Protein AF-A0A380TPK3-F1 (afdb_monomer_lite)

Secondary structure (DSSP, 8-state):
--SHHHHHHHHTTS-S-------EEEEETTEEEEEETTEEEEEE-SSTT-EEEE-B-TTS-BPB--S---

Foldseek 3Di:
DVVVVVVVVVVVVVPPPDPQPFDWDDPDPQWIWGADPFFTWIWHDNDPVTDIDFDADPVRDGHGDDSDDD

Sequence (70 aa):
MKKLAILTALLMLAACDGIGDNPRKHIGNNITEICIDGVVYLIYSGDKKGGITPQINADHYPYTCNNSLK

pLDDT: mean 79.1, std 18.0, range [42.0, 96.88]

Structure (mmCIF, N/CA/C/O backbone):
data_AF-A0A380TPK3-F1
#
_entry.id   AF-A0A380TPK3-F1
#
loop_
_atom_site.group_PDB
_atom_site.id
_atom_site.type_symbol
_atom_site.label_atom_id
_atom_site.label_alt_id
_atom_site.label_comp_id
_atom_site.label_asym_id
_atom_site.label_entity_id
_atom_site.label_seq_id
_atom_site.pdbx_PDB_ins_code
_atom_site.Cartn_x
_atom_site.Cartn_y
_atom_site.Cartn_z
_atom_site.occupancy
_atom_site.B_iso_or_equiv
_atom_site.auth_seq_id
_atom_site.auth_comp_id
_atom_site.auth_asym_id
_atom_site.auth_atom_id
_atom_site.pdbx_PDB_model_num
ATOM 1 N N . MET A 1 1 ? -19.749 1.435 50.607 1.00 49.44 1 MET A N 1
ATOM 2 C CA . MET A 1 1 ? -20.202 0.852 49.320 1.00 49.44 1 MET A CA 1
ATOM 3 C C . MET A 1 1 ? -20.074 1.790 48.104 1.00 49.44 1 MET A C 1
ATOM 5 O O . MET A 1 1 ? -20.212 1.315 46.993 1.00 49.44 1 MET A O 1
ATOM 9 N N . LYS A 1 2 ? -19.726 3.086 48.258 1.00 51.41 2 LYS A N 1
ATOM 10 C CA . LYS A 1 2 ? -19.500 4.021 47.125 1.00 51.41 2 LYS A CA 1
ATOM 11 C C . LYS A 1 2 ? -18.106 3.960 46.477 1.00 51.41 2 LYS A C 1
ATOM 13 O O . LYS A 1 2 ? -17.938 4.429 45.361 1.00 51.41 2 LYS A O 1
ATOM 18 N N . LYS A 1 3 ? -17.106 3.387 47.159 1.00 54.50 3 LYS A N 1
ATOM 19 C CA . LYS A 1 3 ? -15.712 3.360 46.672 1.00 54.50 3 LYS A CA 1
ATOM 20 C C . LYS A 1 3 ? -15.457 2.312 45.578 1.00 54.50 3 LYS A C 1
ATOM 22 O O . LYS A 1 3 ? -14.453 2.409 44.889 1.00 54.50 3 LYS A O 1
ATOM 27 N N . LEU A 1 4 ? -16.369 1.350 45.401 1.00 57.56 4 LEU A N 1
ATOM 28 C CA . LEU A 1 4 ? -16.223 0.288 44.401 1.00 57.56 4 LEU A CA 1
ATOM 29 C C . LEU A 1 4 ? -16.563 0.775 42.980 1.00 57.56 4 LEU A C 1
ATOM 31 O O . LEU A 1 4 ? -15.919 0.362 42.026 1.00 57.56 4 LEU A O 1
ATOM 35 N N . ALA A 1 5 ? -17.505 1.717 42.852 1.00 59.25 5 ALA A N 1
ATOM 36 C CA . ALA A 1 5 ? -17.935 2.257 41.558 1.00 59.25 5 ALA A CA 1
ATOM 37 C C . ALA A 1 5 ? -16.867 3.123 40.860 1.00 59.25 5 ALA A C 1
ATOM 39 O O . ALA A 1 5 ? -16.885 3.274 39.642 1.00 59.25 5 ALA A O 1
ATOM 40 N N . ILE A 1 6 ? -15.925 3.683 41.625 1.00 59.88 6 ILE A N 1
ATOM 41 C CA . ILE A 1 6 ? -14.864 4.551 41.092 1.00 59.88 6 ILE A CA 1
ATOM 42 C C . ILE A 1 6 ? -13.789 3.717 40.377 1.00 59.88 6 ILE A C 1
ATOM 44 O O . ILE A 1 6 ? -13.223 4.165 39.383 1.00 59.88 6 ILE A O 1
ATOM 48 N N 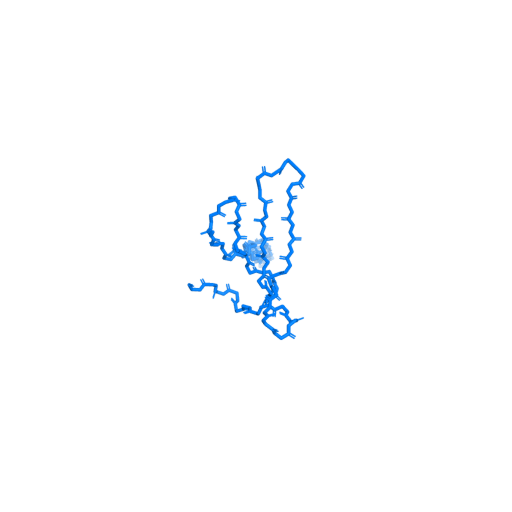. LEU A 1 7 ? -13.539 2.485 40.833 1.00 58.16 7 LEU A N 1
ATOM 49 C CA . LEU A 1 7 ? -12.493 1.630 40.270 1.00 58.16 7 LEU A CA 1
ATOM 50 C C . LEU A 1 7 ? -12.870 1.099 38.876 1.00 58.16 7 LEU A C 1
ATOM 52 O O . LEU A 1 7 ? -12.022 1.018 37.994 1.00 58.16 7 LEU A O 1
ATOM 56 N N . THR A 1 8 ? -14.153 0.809 38.648 1.00 59.56 8 THR A N 1
ATOM 57 C CA . THR A 1 8 ? -14.671 0.284 37.373 1.00 59.56 8 THR A CA 1
ATOM 58 C C . THR A 1 8 ? -14.635 1.291 36.222 1.00 59.56 8 THR A C 1
ATOM 60 O O . THR A 1 8 ? -14.501 0.881 35.075 1.00 59.56 8 THR A O 1
ATOM 63 N N . ALA A 1 9 ? -14.704 2.597 36.500 1.00 60.34 9 ALA A N 1
ATOM 64 C CA . ALA A 1 9 ? -14.629 3.626 35.459 1.00 60.34 9 ALA A CA 1
ATOM 65 C C . ALA A 1 9 ? -13.205 3.800 34.896 1.00 60.34 9 ALA A C 1
ATOM 67 O O . ALA A 1 9 ? -13.044 4.099 33.719 1.00 60.34 9 ALA A O 1
ATOM 68 N N . LEU A 1 10 ? -12.169 3.565 35.710 1.00 57.88 10 LEU A N 1
ATOM 69 C CA . LEU A 1 10 ? -10.763 3.690 35.301 1.00 57.88 10 LEU A CA 1
ATOM 70 C C . LEU A 1 10 ? -10.295 2.532 34.403 1.00 57.88 10 LEU A C 1
ATOM 72 O O . LEU A 1 10 ? -9.449 2.734 33.537 1.00 57.88 10 LEU A O 1
ATOM 76 N N . LEU A 1 11 ? -10.871 1.337 34.567 1.00 60.16 11 LEU A N 1
ATOM 77 C CA . LEU A 1 11 ? -10.558 0.158 33.746 1.00 60.16 11 LEU A CA 1
ATOM 78 C C . LEU A 1 11 ? -11.107 0.256 32.313 1.00 60.16 11 LEU A C 1
ATOM 80 O O . LEU A 1 11 ? -10.560 -0.370 31.411 1.00 60.16 11 LEU A O 1
ATOM 84 N N . MET A 1 12 ? -12.143 1.070 32.088 1.00 57.81 12 MET A N 1
ATOM 85 C CA . MET A 1 12 ? -12.779 1.231 30.773 1.00 57.81 12 MET A CA 1
ATOM 86 C C . MET A 1 12 ? -12.050 2.216 29.843 1.00 57.81 12 MET A C 1
ATOM 88 O O . MET A 1 12 ? -12.370 2.264 28.661 1.00 57.81 12 MET A O 1
ATOM 92 N N . LEU A 1 13 ? -11.059 2.979 30.328 1.00 56.91 13 LEU A N 1
ATOM 93 C CA . LEU A 1 13 ? -10.236 3.853 29.471 1.00 56.91 13 LEU A CA 1
ATOM 94 C C . LEU A 1 13 ? -8.998 3.150 28.885 1.00 56.91 13 LEU A C 1
ATOM 96 O O . LEU A 1 13 ? -8.376 3.690 27.975 1.00 56.91 13 LEU A O 1
ATOM 100 N N . ALA A 1 14 ? -8.633 1.962 29.379 1.00 58.06 14 ALA A N 1
ATOM 101 C CA . ALA A 1 14 ? -7.482 1.203 28.875 1.00 58.06 14 ALA A CA 1
ATOM 102 C C . ALA A 1 14 ? -7.813 0.322 27.653 1.00 58.06 14 ALA A C 1
ATOM 104 O O . ALA A 1 14 ? -6.907 -0.238 27.046 1.00 58.06 14 ALA A O 1
ATOM 105 N N . ALA A 1 15 ? -9.093 0.222 27.281 1.00 54.62 15 ALA A N 1
ATOM 106 C CA . ALA A 1 15 ? -9.564 -0.445 26.069 1.00 54.62 15 ALA A CA 1
ATOM 107 C C . ALA A 1 15 ? -9.947 0.592 25.001 1.00 54.62 15 ALA A C 1
ATOM 109 O O . ALA A 1 15 ? -11.018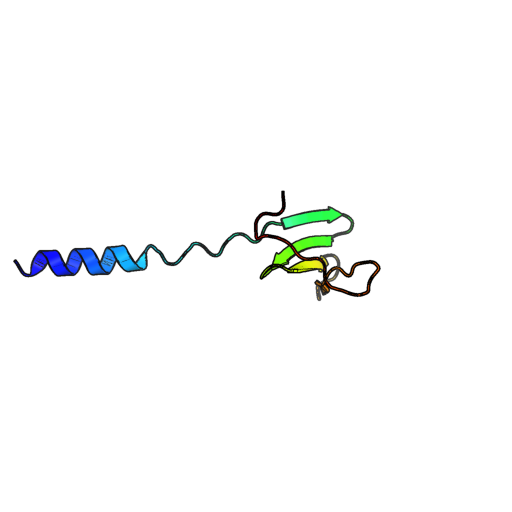 0.533 24.408 1.00 54.62 15 ALA A O 1
ATOM 110 N N . CYS A 1 16 ? -9.095 1.595 24.787 1.00 59.25 16 CYS A N 1
ATOM 111 C CA . CYS A 1 16 ? -9.056 2.214 23.472 1.00 59.25 16 CYS A CA 1
ATOM 112 C C . CYS A 1 16 ? -8.188 1.274 22.646 1.00 59.25 16 CYS A C 1
ATOM 114 O O . CYS A 1 16 ? -6.978 1.213 22.879 1.00 59.25 16 CYS A O 1
ATOM 116 N N . ASP A 1 17 ? -8.844 0.456 21.822 1.00 53.50 17 ASP A N 1
ATOM 117 C CA . ASP A 1 17 ? -8.221 -0.510 20.927 1.00 53.50 17 ASP A CA 1
ATOM 118 C C . ASP A 1 17 ? -6.923 0.068 20.375 1.00 53.50 17 ASP A C 1
ATOM 120 O O . ASP A 1 17 ? -6.909 1.154 19.785 1.00 53.50 17 ASP A O 1
ATOM 124 N N . GLY A 1 18 ? -5.819 -0.636 20.637 1.00 53.41 18 GLY A N 1
ATOM 125 C CA . GLY A 1 18 ? -4.547 -0.318 20.017 1.00 53.41 18 GLY A CA 1
ATOM 126 C C . GLY A 1 18 ? -4.811 -0.215 18.528 1.00 53.41 18 GLY A C 1
ATOM 127 O O . GLY A 1 18 ? -5.246 -1.197 17.928 1.00 53.41 18 GLY A O 1
ATOM 128 N N . ILE A 1 19 ? -4.644 0.998 17.994 1.00 51.06 19 ILE A N 1
ATOM 129 C CA . ILE A 1 19 ? -4.754 1.333 16.576 1.00 51.06 19 ILE A CA 1
ATOM 130 C C . ILE A 1 19 ? -4.119 0.174 15.827 1.00 51.06 19 ILE A C 1
ATO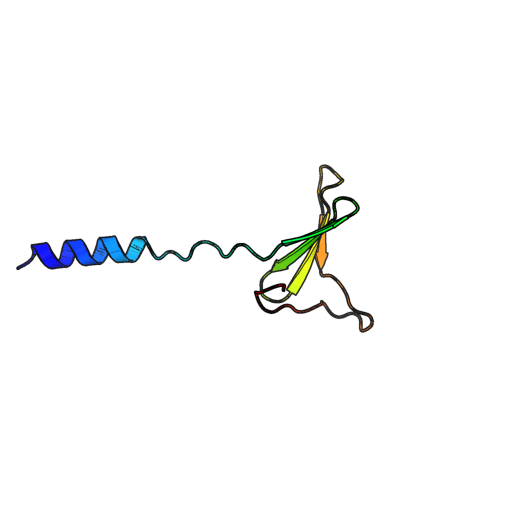M 132 O O . ILE A 1 19 ? -2.911 -0.030 15.943 1.00 51.06 19 ILE A O 1
ATOM 136 N N . GLY A 1 20 ? -4.962 -0.645 15.192 1.00 55.62 20 GLY A N 1
ATOM 137 C CA . GLY A 1 20 ? -4.525 -1.886 14.581 1.00 55.62 20 GLY A CA 1
ATOM 138 C C . GLY A 1 20 ? -3.374 -1.550 13.656 1.00 55.62 20 GLY A C 1
ATOM 139 O O . GLY A 1 20 ? -3.525 -0.692 12.784 1.00 55.62 20 GLY A O 1
ATOM 140 N N . ASP A 1 21 ? -2.213 -2.158 13.893 1.00 62.16 21 ASP A N 1
ATOM 141 C CA . ASP A 1 21 ? -1.097 -2.061 12.970 1.00 62.16 21 ASP A CA 1
ATOM 142 C C . ASP A 1 21 ? -1.597 -2.620 11.644 1.00 62.16 21 ASP A C 1
ATOM 144 O O . ASP A 1 21 ? -1.658 -3.833 11.440 1.00 62.16 21 ASP A O 1
ATOM 148 N N . ASN A 1 22 ? -2.040 -1.713 10.770 1.00 67.62 22 ASN A N 1
ATOM 149 C CA . ASN A 1 22 ? -2.465 -2.043 9.428 1.00 67.62 22 ASN A CA 1
ATOM 150 C C . ASN A 1 22 ? -1.330 -2.859 8.829 1.00 67.62 22 ASN A C 1
ATOM 152 O O . ASN A 1 22 ? -0.202 -2.352 8.773 1.00 67.62 22 ASN A O 1
ATOM 156 N N . PRO A 1 23 ? -1.581 -4.117 8.453 1.00 73.88 23 PRO A N 1
ATOM 157 C CA . PRO A 1 23 ? -0.511 -5.007 8.065 1.00 73.88 23 PRO A CA 1
ATOM 158 C C . PRO A 1 23 ? 0.256 -4.363 6.905 1.00 73.88 23 PRO A C 1
ATOM 160 O O . PRO A 1 23 ? -0.344 -3.801 5.984 1.00 73.88 23 PRO A O 1
ATOM 163 N N . ARG A 1 24 ? 1.589 -4.363 7.008 1.00 85.00 24 ARG A N 1
ATOM 164 C CA . ARG A 1 24 ? 2.494 -3.713 6.053 1.00 85.00 24 ARG A CA 1
ATOM 165 C C . ARG A 1 24 ? 3.385 -4.753 5.408 1.00 85.00 24 ARG A C 1
ATOM 167 O O . ARG A 1 24 ? 3.999 -5.557 6.106 1.00 85.00 24 ARG A O 1
ATOM 174 N N . LYS A 1 25 ? 3.520 -4.688 4.090 1.00 89.31 25 LYS A N 1
ATOM 175 C CA . LYS A 1 25 ? 4.409 -5.557 3.323 1.00 89.31 25 LYS A CA 1
ATOM 176 C C . LYS A 1 25 ? 5.270 -4.719 2.394 1.00 89.31 25 LYS A C 1
ATOM 178 O O . LYS A 1 25 ? 4.776 -4.043 1.500 1.00 89.31 25 LYS A O 1
ATOM 183 N N . HIS A 1 26 ? 6.578 -4.750 2.610 1.00 90.94 26 HIS A N 1
ATOM 184 C CA . HIS A 1 26 ? 7.512 -4.064 1.728 1.00 90.94 26 HIS A CA 1
ATOM 185 C C . HIS A 1 26 ? 7.679 -4.859 0.428 1.00 90.94 26 HIS A C 1
ATOM 187 O O . HIS A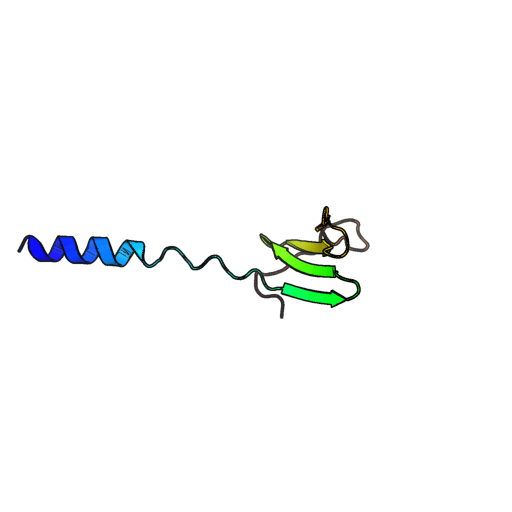 1 26 ? 8.009 -6.043 0.480 1.00 90.94 26 HIS A O 1
ATOM 193 N N . ILE A 1 27 ? 7.463 -4.217 -0.723 1.00 90.75 27 ILE A N 1
ATOM 194 C CA . ILE A 1 27 ? 7.553 -4.867 -2.044 1.00 90.75 27 ILE A CA 1
ATOM 195 C C . ILE A 1 27 ? 8.737 -4.373 -2.891 1.00 90.75 27 ILE A C 1
ATOM 197 O O . ILE A 1 27 ? 8.911 -4.816 -4.023 1.00 90.75 27 ILE A O 1
ATOM 201 N N . GLY A 1 28 ? 9.585 -3.499 -2.335 1.00 90.94 28 GLY A N 1
ATOM 202 C CA . GLY A 1 28 ? 10.793 -2.981 -2.984 1.00 90.94 28 GLY A CA 1
ATOM 203 C C . GLY A 1 28 ? 10.627 -1.571 -3.555 1.00 90.94 28 GLY A C 1
ATOM 204 O O . GLY A 1 28 ? 9.539 -1.005 -3.545 1.00 90.94 28 GLY A O 1
ATOM 205 N N . ASN A 1 29 ? 11.728 -0.968 -4.021 1.00 92.12 29 ASN A N 1
ATOM 206 C CA . ASN A 1 29 ? 11.767 0.386 -4.605 1.00 92.12 29 ASN A CA 1
ATOM 207 C C . ASN A 1 29 ? 11.121 1.480 -3.735 1.00 92.12 29 ASN A C 1
ATOM 209 O O . ASN A 1 29 ? 10.501 2.406 -4.254 1.00 92.12 29 ASN A O 1
ATOM 213 N N . ASN A 1 30 ? 11.270 1.388 -2.409 1.00 94.50 30 ASN A N 1
ATOM 214 C CA . ASN A 1 30 ? 10.603 2.275 -1.449 1.00 94.50 30 ASN A CA 1
ATOM 215 C C . ASN A 1 30 ? 9.064 2.212 -1.510 1.00 94.50 30 ASN A C 1
ATOM 217 O O . ASN A 1 30 ? 8.402 3.186 -1.160 1.00 94.50 30 ASN A O 1
ATOM 221 N N . ILE A 1 31 ? 8.494 1.087 -1.953 1.00 95.19 31 ILE A N 1
ATOM 222 C CA . ILE A 1 31 ? 7.050 0.854 -1.998 1.00 95.19 31 ILE A CA 1
ATOM 223 C C . ILE A 1 31 ? 6.650 -0.150 -0.914 1.00 95.19 31 ILE A C 1
ATOM 225 O O . ILE A 1 31 ? 7.271 -1.202 -0.742 1.00 95.19 31 ILE A O 1
ATOM 229 N N . THR A 1 32 ? 5.596 0.186 -0.178 1.00 95.06 32 THR A N 1
ATOM 230 C CA . THR A 1 32 ? 5.002 -0.657 0.863 1.00 95.06 32 THR A CA 1
ATOM 231 C C . THR A 1 32 ? 3.514 -0.841 0.590 1.00 95.06 32 THR A C 1
ATOM 233 O O . THR A 1 32 ? 2.794 0.141 0.443 1.00 95.06 32 THR A O 1
ATOM 236 N N . GLU A 1 33 ? 3.058 -2.088 0.537 1.00 94.56 33 GLU A N 1
ATOM 237 C CA . GLU A 1 33 ? 1.644 -2.460 0.561 1.00 94.56 33 GLU A CA 1
ATOM 238 C C . GLU A 1 33 ? 1.112 -2.313 1.990 1.00 94.56 33 GLU A C 1
ATOM 240 O O . GLU A 1 33 ? 1.741 -2.779 2.944 1.00 94.56 33 GLU A O 1
ATOM 245 N N . ILE A 1 34 ? -0.042 -1.674 2.145 1.00 92.38 34 ILE A N 1
ATOM 246 C CA . ILE A 1 34 ? -0.742 -1.532 3.421 1.00 92.38 34 ILE A CA 1
ATOM 247 C C . ILE A 1 34 ? -2.234 -1.783 3.221 1.00 92.38 34 ILE A C 1
ATOM 249 O O . ILE A 1 34 ? -2.819 -1.317 2.246 1.00 92.38 34 ILE A O 1
ATOM 253 N N . CYS A 1 35 ? -2.855 -2.518 4.138 1.00 91.56 35 CYS A N 1
ATOM 254 C CA . CYS A 1 35 ? -4.308 -2.675 4.164 1.00 91.56 35 CYS A CA 1
ATOM 255 C C . CYS A 1 35 ? -4.915 -1.554 5.011 1.00 91.56 35 CYS A C 1
ATOM 257 O O . CYS A 1 35 ? -4.578 -1.457 6.185 1.00 91.56 35 CYS A O 1
ATOM 259 N N . ILE A 1 36 ? -5.769 -0.708 4.437 1.00 90.12 36 ILE A N 1
ATOM 260 C CA . ILE A 1 36 ? -6.477 0.366 5.150 1.00 90.12 36 ILE A CA 1
ATOM 261 C C . ILE A 1 36 ? -7.961 0.213 4.840 1.00 90.12 36 ILE A C 1
ATOM 263 O O . ILE A 1 36 ? -8.345 0.246 3.672 1.00 90.12 36 ILE A O 1
ATOM 267 N N . ASP A 1 37 ? -8.779 0.014 5.874 1.00 88.56 37 ASP A N 1
ATOM 268 C CA . ASP A 1 37 ? -10.241 -0.107 5.771 1.00 88.56 37 ASP A CA 1
ATOM 269 C C . ASP A 1 37 ? -10.707 -1.100 4.688 1.00 88.56 37 ASP A C 1
ATOM 271 O O . ASP A 1 37 ? -11.669 -0.872 3.957 1.00 88.56 37 ASP A O 1
ATOM 275 N N . GLY A 1 38 ? -9.996 -2.226 4.574 1.00 89.12 38 GLY A N 1
ATOM 276 C CA . GLY A 1 38 ? -10.306 -3.293 3.625 1.00 89.12 38 GLY A CA 1
ATOM 277 C C . GLY A 1 38 ? -9.833 -3.060 2.186 1.00 89.12 38 GLY A C 1
ATOM 278 O O . GLY A 1 38 ? -10.154 -3.862 1.308 1.00 89.12 38 GLY A O 1
ATOM 279 N N . VAL A 1 39 ? -9.048 -2.011 1.928 1.00 93.19 39 VAL A N 1
ATOM 280 C CA . VAL A 1 39 ? -8.453 -1.705 0.618 1.00 93.19 39 VAL A CA 1
ATOM 281 C C . VAL A 1 39 ? -6.929 -1.734 0.705 1.00 93.19 39 VAL A C 1
ATOM 283 O O . VAL A 1 39 ? -6.331 -1.239 1.660 1.00 93.19 39 VAL A O 1
ATOM 286 N N . VAL A 1 40 ? -6.279 -2.307 -0.308 1.00 94.88 40 VAL A N 1
ATOM 287 C CA . VAL A 1 40 ? -4.817 -2.318 -0.410 1.00 94.88 40 VAL A CA 1
ATOM 288 C C . VAL A 1 40 ? -4.330 -1.012 -1.031 1.00 94.88 40 VAL A C 1
ATOM 290 O O . VAL A 1 40 ? -4.682 -0.666 -2.162 1.00 94.88 40 VAL A O 1
ATOM 293 N N . TYR A 1 41 ? -3.472 -0.307 -0.303 1.00 95.50 41 TYR A N 1
ATOM 294 C CA . TYR A 1 41 ? -2.773 0.886 -0.759 1.00 95.50 41 TYR A CA 1
ATOM 295 C C . TYR A 1 41 ? -1.285 0.609 -0.952 1.00 95.50 41 TYR A C 1
ATOM 297 O O . TYR A 1 41 ? -0.668 -0.143 -0.201 1.00 95.50 41 TYR A O 1
ATOM 305 N N . LEU A 1 42 ? -0.700 1.278 -1.939 1.00 95.81 42 LEU A N 1
ATOM 306 C CA . LEU A 1 42 ? 0.735 1.359 -2.159 1.00 95.81 42 LEU A CA 1
ATOM 307 C C . LEU A 1 42 ? 1.229 2.699 -1.617 1.00 95.81 42 LEU A C 1
ATOM 309 O O . LEU A 1 42 ? 0.799 3.757 -2.081 1.00 95.81 42 LEU A O 1
ATOM 313 N N . ILE A 1 43 ? 2.139 2.653 -0.650 1.00 95.38 43 ILE A N 1
ATOM 314 C CA . ILE A 1 43 ? 2.831 3.826 -0.117 1.00 95.38 43 ILE A CA 1
ATOM 315 C C . ILE A 1 43 ? 4.215 3.901 -0.748 1.00 95.38 43 ILE A C 1
ATOM 317 O O . ILE A 1 43 ? 5.007 2.975 -0.587 1.00 95.38 43 ILE A O 1
ATOM 321 N N . TYR A 1 44 ? 4.520 5.014 -1.413 1.00 95.44 44 TYR A N 1
ATOM 322 C CA . TYR A 1 44 ? 5.850 5.328 -1.925 1.00 95.44 44 TYR A CA 1
ATOM 323 C C . TYR A 1 44 ? 6.577 6.284 -0.976 1.00 95.44 44 TYR A C 1
ATOM 325 O O . TYR A 1 44 ? 6.097 7.382 -0.700 1.00 95.44 44 TYR A O 1
ATOM 333 N N . SER A 1 45 ? 7.754 5.881 -0.501 1.00 93.69 45 SER A N 1
ATOM 334 C CA . SER A 1 45 ? 8.596 6.662 0.415 1.00 93.69 45 SER A CA 1
ATOM 335 C C . SER A 1 45 ? 9.941 7.077 -0.192 1.00 93.69 45 SER A C 1
ATOM 337 O O . SER A 1 45 ? 10.830 7.512 0.535 1.00 93.69 45 SER A O 1
ATOM 339 N N . GLY A 1 46 ? 10.127 6.909 -1.507 1.00 91.88 46 GLY A N 1
ATOM 340 C CA . GLY A 1 46 ? 11.386 7.240 -2.187 1.00 91.88 46 GLY A CA 1
ATOM 341 C C . GLY A 1 46 ? 11.550 8.724 -2.534 1.00 91.88 46 GLY A C 1
ATOM 342 O O . GLY A 1 46 ? 12.657 9.155 -2.841 1.00 91.88 46 GLY A O 1
ATOM 343 N N . ASP A 1 47 ? 10.474 9.513 -2.468 1.00 91.25 47 ASP A N 1
ATOM 344 C CA . ASP A 1 47 ? 10.500 10.975 -2.599 1.00 91.25 47 ASP A CA 1
ATOM 345 C C . ASP A 1 47 ? 10.097 11.641 -1.275 1.00 91.25 47 ASP A C 1
ATOM 347 O O . ASP A 1 47 ? 9.310 11.088 -0.507 1.00 91.25 47 ASP A O 1
ATOM 351 N N . LYS A 1 48 ? 10.598 12.856 -1.013 1.00 90.25 48 LYS A N 1
ATOM 352 C CA . LYS A 1 48 ? 10.293 13.611 0.217 1.00 90.25 48 LYS A CA 1
ATOM 353 C C . LYS A 1 48 ? 8.812 13.954 0.371 1.00 90.25 48 LYS A C 1
ATOM 355 O O . LYS A 1 48 ? 8.349 14.113 1.495 1.00 90.25 48 LYS A O 1
ATOM 360 N N . LYS A 1 49 ? 8.080 14.104 -0.734 1.00 92.75 49 LYS A N 1
ATOM 361 C CA . LYS A 1 49 ? 6.631 14.336 -0.716 1.00 92.75 49 LYS A CA 1
ATOM 362 C C . LYS A 1 49 ? 5.857 13.060 -0.378 1.00 92.75 49 LYS A C 1
ATOM 364 O O . LYS A 1 49 ? 4.697 13.152 0.012 1.00 92.75 49 LYS A O 1
ATOM 369 N N . GLY A 1 50 ? 6.496 11.895 -0.513 1.00 92.25 50 GLY A N 1
ATOM 370 C CA . GLY A 1 50 ? 5.850 10.594 -0.431 1.00 92.25 50 GLY A CA 1
ATOM 371 C C . GLY A 1 50 ? 4.805 10.396 -1.531 1.00 92.25 50 GLY A C 1
ATOM 372 O O . GLY A 1 50 ? 4.716 11.158 -2.495 1.00 92.25 50 GLY A O 1
ATOM 373 N N . GLY A 1 51 ? 3.999 9.354 -1.386 1.00 94.50 51 GLY A N 1
ATOM 374 C CA . GLY A 1 51 ? 2.847 9.108 -2.240 1.00 94.50 51 GLY A CA 1
ATOM 375 C C . GLY A 1 51 ? 2.009 7.962 -1.702 1.00 94.50 51 GLY A C 1
ATOM 376 O O . GLY A 1 51 ? 2.540 7.036 -1.092 1.00 94.50 51 GLY A O 1
ATOM 377 N N . ILE A 1 52 ? 0.702 8.030 -1.931 1.00 95.38 52 ILE A N 1
ATOM 378 C CA . ILE A 1 52 ? -0.229 6.951 -1.618 1.00 95.38 52 ILE A CA 1
ATOM 379 C C . ILE A 1 52 ? -1.216 6.791 -2.772 1.00 95.38 52 ILE A C 1
ATOM 381 O O . ILE A 1 52 ? -1.752 7.775 -3.279 1.00 95.38 52 ILE A O 1
ATOM 385 N N . THR A 1 53 ? -1.441 5.553 -3.199 1.00 95.94 53 THR A N 1
ATOM 386 C CA . THR A 1 53 ? -2.448 5.213 -4.212 1.00 95.94 53 THR A CA 1
ATOM 387 C C . THR A 1 53 ? -3.091 3.875 -3.871 1.00 95.94 53 THR A C 1
ATOM 389 O O . THR A 1 53 ? -2.393 2.998 -3.359 1.00 95.94 53 THR A O 1
ATOM 392 N N . PRO A 1 54 ? -4.390 3.665 -4.145 1.00 95.88 54 PRO A N 1
ATOM 393 C CA . PRO A 1 54 ? -4.941 2.317 -4.138 1.00 95.88 54 PRO A CA 1
ATOM 394 C C . PRO A 1 54 ? -4.211 1.456 -5.175 1.00 95.88 54 PRO A C 1
ATOM 396 O O . PRO A 1 54 ? -3.862 1.933 -6.260 1.00 95.88 54 PRO A O 1
ATOM 399 N N . GLN A 1 55 ? -3.978 0.190 -4.844 1.00 95.31 55 GLN A N 1
ATOM 400 C CA . GLN A 1 55 ? -3.551 -0.798 -5.825 1.00 95.31 55 GLN A CA 1
ATOM 401 C C . GLN A 1 55 ? -4.754 -1.165 -6.696 1.00 95.31 55 GLN A C 1
ATOM 403 O O . GLN A 1 55 ? -5.807 -1.527 -6.173 1.00 95.31 55 GLN A O 1
ATOM 408 N N . ILE A 1 56 ? -4.600 -1.084 -8.015 1.00 96.50 56 ILE A N 1
ATOM 409 C CA . ILE A 1 56 ? -5.679 -1.321 -8.980 1.00 96.50 56 ILE A CA 1
ATOM 410 C C . ILE A 1 56 ? -5.473 -2.672 -9.669 1.00 96.50 56 ILE A C 1
ATOM 412 O O . ILE A 1 56 ? -4.357 -2.999 -10.075 1.00 96.50 56 ILE A O 1
ATOM 416 N N . ASN A 1 57 ? -6.539 -3.466 -9.772 1.00 93.12 57 ASN A N 1
ATOM 417 C CA . ASN A 1 57 ? -6.547 -4.752 -10.467 1.00 93.12 57 ASN A CA 1
ATOM 418 C C . ASN A 1 57 ? -6.789 -4.590 -11.982 1.00 93.12 57 ASN A C 1
ATOM 420 O O . ASN A 1 57 ? -7.020 -3.489 -12.480 1.00 93.12 57 ASN A O 1
ATOM 424 N N . ALA A 1 58 ? -6.739 -5.698 -12.727 1.00 96.50 58 ALA A N 1
ATOM 425 C CA . ALA A 1 58 ? -6.927 -5.695 -14.182 1.00 96.50 58 ALA A CA 1
ATOM 426 C C . ALA A 1 58 ? -8.318 -5.197 -14.629 1.00 96.50 58 ALA A C 1
ATOM 428 O O . ALA A 1 58 ? -8.464 -4.701 -15.744 1.00 96.50 58 ALA A O 1
ATOM 429 N N . ASP A 1 59 ? -9.314 -5.278 -13.746 1.00 96.88 59 ASP A N 1
ATOM 430 C CA . ASP A 1 59 ? -10.689 -4.839 -13.990 1.00 96.88 59 ASP A CA 1
ATOM 431 C C . ASP A 1 59 ? -10.921 -3.365 -13.613 1.00 96.88 59 ASP A C 1
ATOM 433 O O . ASP A 1 59 ? -12.048 -2.885 -13.670 1.00 96.88 59 ASP A O 1
ATOM 437 N N . HIS A 1 60 ? -9.860 -2.624 -13.274 1.00 95.88 60 HIS A N 1
ATOM 438 C CA . HIS A 1 60 ? -9.896 -1.215 -12.863 1.00 95.88 60 HIS A CA 1
ATOM 439 C C . HIS A 1 60 ? -10.576 -0.953 -11.507 1.00 95.88 60 HIS A C 1
ATOM 441 O O . HIS A 1 60 ? -10.998 0.172 -11.230 1.00 95.88 60 HIS A O 1
ATOM 447 N N . TYR A 1 61 ? -10.625 -1.957 -10.629 1.00 95.81 61 TYR A N 1
ATOM 448 C CA . TYR A 1 61 ? -11.113 -1.819 -9.254 1.00 95.81 61 TYR A CA 1
ATOM 449 C C . TYR A 1 61 ? -9.970 -1.894 -8.227 1.00 95.81 61 TYR A C 1
ATOM 451 O O . TYR A 1 61 ? -8.935 -2.511 -8.497 1.00 95.81 61 TYR A O 1
ATOM 459 N N . PRO A 1 62 ? -10.131 -1.294 -7.031 1.00 96.06 62 PRO A N 1
ATOM 460 C CA . PRO A 1 62 ? -9.167 -1.452 -5.948 1.00 96.06 62 PRO A CA 1
ATOM 461 C C . PRO A 1 62 ? -9.051 -2.906 -5.480 1.00 96.06 62 PRO A C 1
ATOM 463 O O . PRO A 1 62 ? -10.053 -3.616 -5.370 1.00 96.06 62 PRO A O 1
ATOM 466 N N . TYR A 1 63 ? -7.837 -3.337 -5.140 1.00 94.06 63 TYR A N 1
ATOM 467 C CA . TYR A 1 63 ? -7.645 -4.596 -4.423 1.00 94.06 63 TYR A CA 1
ATOM 468 C C . TYR A 1 63 ? -8.220 -4.500 -3.013 1.00 94.06 63 TYR A C 1
ATOM 470 O O . TYR A 1 63 ? -7.944 -3.552 -2.276 1.00 94.06 63 TYR A O 1
ATOM 478 N N . THR A 1 64 ? -8.977 -5.520 -2.624 1.00 92.44 64 THR A N 1
ATOM 479 C CA . THR A 1 64 ? -9.526 -5.645 -1.276 1.00 92.44 64 THR A CA 1
ATOM 480 C C . THR A 1 64 ? -8.646 -6.534 -0.412 1.00 92.44 64 THR A C 1
ATOM 482 O O . THR A 1 64 ? -8.108 -7.538 -0.880 1.00 92.44 64 THR A O 1
ATOM 485 N N . CYS A 1 65 ? -8.560 -6.215 0.869 1.00 88.00 65 CYS A N 1
ATOM 486 C CA . CYS A 1 65 ? -7.912 -7.031 1.882 1.00 88.00 65 CYS A CA 1
ATOM 487 C C . CYS A 1 65 ? -8.882 -7.267 3.037 1.00 88.00 65 CYS A C 1
ATOM 489 O O . CYS A 1 65 ? -9.719 -6.431 3.355 1.00 88.00 65 CYS A O 1
ATOM 491 N N . ASN A 1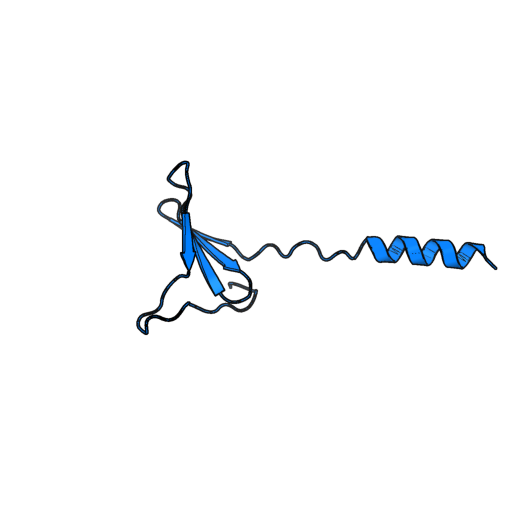 66 ? -8.741 -8.408 3.701 1.00 80.81 66 ASN A N 1
ATOM 492 C CA . ASN A 1 66 ? -9.206 -8.514 5.078 1.00 80.81 66 ASN A CA 1
ATOM 493 C C . ASN A 1 66 ? -8.095 -7.899 5.939 1.00 80.81 66 ASN A C 1
ATOM 495 O O . ASN A 1 66 ? -6.932 -8.029 5.558 1.00 80.81 66 ASN A O 1
ATOM 499 N N . ASN A 1 67 ? -8.399 -7.272 7.081 1.00 63.09 67 ASN A N 1
ATOM 500 C CA . ASN A 1 67 ? -7.415 -6.604 7.966 1.00 63.09 67 ASN A CA 1
ATOM 501 C C . ASN A 1 67 ? -6.266 -7.511 8.492 1.00 63.09 67 ASN A C 1
ATOM 503 O O . ASN A 1 67 ? -5.503 -7.130 9.372 1.00 63.09 67 ASN A O 1
ATOM 507 N N . SER A 1 68 ? -6.114 -8.716 7.951 1.00 51.97 68 SER A N 1
ATOM 508 C CA . SER A 1 68 ? -4.939 -9.572 8.020 1.00 51.97 68 SER A CA 1
ATOM 509 C C . SER A 1 68 ? -4.362 -9.742 6.603 1.00 51.97 68 SER A C 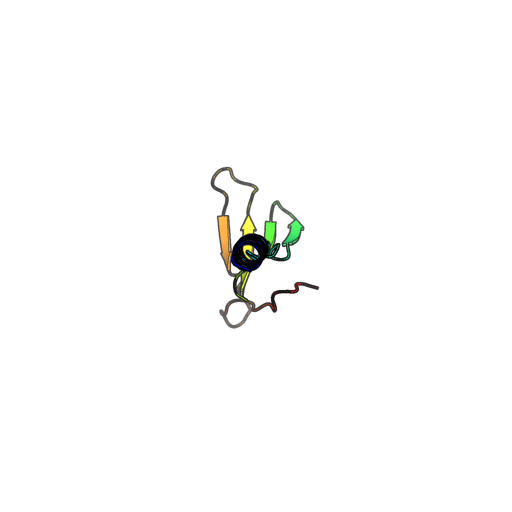1
ATOM 511 O O . SER A 1 68 ? -4.824 -10.609 5.858 1.00 51.97 68 SER A O 1
ATOM 513 N N . LEU A 1 69 ? -3.351 -8.952 6.210 1.00 52.47 69 LEU A N 1
ATOM 514 C CA . LEU A 1 69 ? -2.473 -9.393 5.117 1.00 52.47 69 LEU A CA 1
ATOM 515 C C . LEU A 1 69 ? -1.719 -10.602 5.676 1.00 52.47 69 LEU A C 1
ATOM 517 O O . LEU A 1 69 ? -1.041 -10.480 6.698 1.00 52.47 69 LEU A O 1
ATOM 521 N N . LYS A 1 70 ? -1.916 -11.768 5.067 1.00 42.00 70 LYS A N 1
ATOM 522 C CA . LYS A 1 70 ? -1.067 -12.937 5.307 1.00 42.00 70 LYS A CA 1
ATOM 523 C C . LYS A 1 70 ? 0.197 -12.836 4.470 1.00 42.00 70 LYS A C 1
ATOM 525 O O . LYS A 1 70 ? 0.090 -12.355 3.319 1.00 42.00 70 LYS A O 1
#

Radius of gyration: 19.46 Å; chains: 1; bounding box: 32×27×64 Å

Organism: NCBI:txid123820